Protein AF-A0A916P9R5-F1 (afdb_monomer_lite)

Structure (mmCIF, N/CA/C/O backbone):
data_AF-A0A916P9R5-F1
#
_entry.id   AF-A0A916P9R5-F1
#
loop_
_atom_site.group_PDB
_atom_site.id
_atom_site.type_symbol
_atom_site.label_atom_id
_atom_site.label_alt_id
_atom_site.label_comp_id
_atom_site.label_asym_id
_atom_site.label_entity_id
_atom_site.label_seq_id
_atom_site.pdbx_PDB_ins_code
_atom_site.Cartn_x
_atom_site.Cartn_y
_atom_site.Cartn_z
_atom_site.occupancy
_atom_site.B_iso_or_equiv
_atom_site.auth_seq_id
_atom_site.auth_comp_id
_atom_site.auth_asym_id
_atom_site.auth_atom_id
_atom_site.pdbx_PDB_model_num
ATOM 1 N N . MET A 1 1 ? 17.968 6.224 -27.841 1.00 38.75 1 MET A N 1
ATOM 2 C CA . MET A 1 1 ? 18.606 6.830 -26.654 1.00 38.75 1 MET A CA 1
ATOM 3 C C . MET A 1 1 ? 17.760 6.497 -25.437 1.00 38.75 1 MET A C 1
ATOM 5 O O . MET A 1 1 ? 16.541 6.552 -25.521 1.00 38.75 1 MET A O 1
ATOM 9 N N . ARG A 1 2 ? 18.415 5.964 -24.406 1.00 40.09 2 ARG A N 1
ATOM 10 C CA . ARG A 1 2 ? 17.884 5.085 -23.354 1.00 40.09 2 ARG A CA 1
ATOM 11 C C . ARG A 1 2 ? 17.315 5.930 -22.206 1.00 40.09 2 ARG A C 1
ATOM 13 O O . ARG A 1 2 ? 17.951 6.897 -21.808 1.00 40.09 2 ARG A O 1
ATOM 20 N N . GLN A 1 3 ? 16.134 5.572 -21.700 1.00 47.06 3 GLN A N 1
ATOM 21 C CA . GLN A 1 3 ? 15.546 6.154 -20.489 1.00 47.06 3 GLN A CA 1
ATOM 22 C C . GLN A 1 3 ? 16.435 5.815 -19.282 1.00 47.06 3 GLN A C 1
ATOM 24 O O . GLN A 1 3 ? 16.328 4.738 -18.706 1.00 47.06 3 GLN A O 1
ATOM 29 N N . LEU A 1 4 ? 17.331 6.732 -18.929 1.00 50.19 4 LEU A N 1
ATOM 30 C CA . LEU A 1 4 ? 18.171 6.715 -17.733 1.00 50.19 4 LEU A CA 1
ATOM 31 C C . LEU A 1 4 ? 17.906 8.027 -16.997 1.00 50.19 4 LEU A C 1
ATOM 33 O O . LEU A 1 4 ? 18.569 9.027 -17.214 1.00 50.19 4 LEU A O 1
ATOM 37 N N . ILE A 1 5 ? 16.828 8.034 -16.217 1.00 43.62 5 ILE A N 1
ATOM 38 C CA . ILE A 1 5 ? 16.625 9.005 -15.127 1.00 43.62 5 ILE A CA 1
ATOM 39 C C . ILE A 1 5 ? 16.140 8.261 -13.870 1.00 43.62 5 ILE A C 1
ATOM 41 O O . ILE A 1 5 ? 16.462 8.653 -12.758 1.00 43.62 5 ILE A O 1
ATOM 45 N N . LEU A 1 6 ? 15.475 7.106 -14.020 1.00 43.91 6 LEU A N 1
ATOM 46 C CA . LEU A 1 6 ? 15.156 6.208 -12.899 1.00 43.91 6 LEU A CA 1
ATOM 47 C C . LEU A 1 6 ? 16.313 5.289 -12.458 1.00 43.91 6 LEU A C 1
ATOM 49 O O . LEU A 1 6 ? 16.161 4.564 -11.482 1.00 43.91 6 LEU A O 1
ATOM 53 N N . LEU A 1 7 ? 17.457 5.318 -13.148 1.00 47.41 7 LEU A N 1
ATOM 54 C CA . LEU A 1 7 ? 18.602 4.434 -12.883 1.00 47.41 7 LEU A CA 1
ATOM 55 C C . LEU A 1 7 ? 19.833 5.149 -12.290 1.00 47.41 7 LEU A C 1
ATOM 57 O O . LEU A 1 7 ? 20.718 4.458 -11.800 1.00 47.41 7 LEU A O 1
ATOM 61 N N . ASP A 1 8 ? 19.876 6.488 -12.250 1.00 49.41 8 ASP A N 1
ATOM 62 C CA . ASP A 1 8 ? 21.076 7.240 -11.816 1.00 49.41 8 ASP A CA 1
ATOM 63 C C . ASP A 1 8 ? 21.020 7.751 -10.362 1.00 49.41 8 ASP A C 1
ATOM 65 O O . ASP A 1 8 ? 21.987 8.308 -9.845 1.00 49.41 8 ASP A O 1
ATOM 69 N N . ALA A 1 9 ? 19.923 7.497 -9.643 1.00 42.78 9 ALA A N 1
ATOM 70 C CA . ALA A 1 9 ? 19.822 7.786 -8.211 1.00 42.78 9 ALA A CA 1
ATOM 71 C C . ALA A 1 9 ? 20.630 6.871 -7.244 1.00 42.78 9 ALA A C 1
ATOM 73 O O . ALA A 1 9 ? 20.807 7.284 -6.096 1.00 42.78 9 ALA A O 1
ATOM 74 N N . PRO A 1 10 ? 21.149 5.668 -7.597 1.00 44.38 10 PRO A N 1
ATOM 75 C CA . PRO A 1 10 ? 21.782 4.803 -6.601 1.00 44.38 10 PRO A CA 1
ATOM 76 C C . PRO A 1 10 ? 23.286 5.042 -6.374 1.00 44.38 10 PRO A C 1
ATOM 78 O O . PRO A 1 10 ? 23.854 4.361 -5.522 1.00 44.38 10 PRO A O 1
ATOM 81 N N . VAL A 1 11 ? 23.953 5.971 -7.074 1.00 44.50 11 VAL A N 1
ATOM 82 C CA . VAL A 1 11 ? 25.436 6.013 -7.070 1.00 44.50 11 VAL A CA 1
ATOM 83 C C . VAL A 1 11 ? 26.060 6.977 -6.047 1.00 44.50 11 VAL A C 1
ATOM 85 O O . VAL A 1 11 ? 27.196 6.750 -5.648 1.00 44.50 11 VAL A O 1
ATOM 88 N N . VAL A 1 12 ? 25.361 8.001 -5.539 1.00 46.47 12 VAL A N 1
ATOM 89 C CA . VAL A 1 12 ? 26.045 9.078 -4.772 1.00 46.47 12 VAL A CA 1
ATOM 90 C C . VAL A 1 12 ? 25.737 9.093 -3.259 1.00 46.47 12 VAL A C 1
ATOM 92 O O . VAL A 1 12 ? 26.422 9.772 -2.505 1.00 46.47 12 VAL A O 1
ATOM 95 N N . LEU A 1 13 ? 24.785 8.282 -2.771 1.00 45.44 13 LEU A N 1
ATOM 96 C CA . LEU A 1 13 ? 24.494 8.121 -1.325 1.00 45.44 13 LEU A CA 1
ATOM 97 C C . LEU A 1 13 ? 24.370 6.653 -0.860 1.00 45.44 13 LEU A C 1
ATOM 99 O O . LEU A 1 13 ? 24.170 6.393 0.325 1.00 45.44 13 LEU A O 1
ATOM 103 N N . GLY A 1 14 ? 24.482 5.692 -1.786 1.00 47.47 14 GLY A N 1
ATOM 104 C CA . GLY A 1 14 ? 24.090 4.298 -1.577 1.00 47.47 14 GLY A CA 1
ATOM 105 C C . GLY A 1 14 ? 22.564 4.143 -1.545 1.00 47.47 14 GLY A C 1
ATOM 106 O O . GLY A 1 14 ? 21.870 4.809 -0.779 1.00 47.47 14 GLY A O 1
ATOM 107 N N . TRP A 1 15 ? 22.022 3.234 -2.362 1.00 51.41 15 TRP A N 1
ATOM 108 C CA . TRP A 1 15 ? 20.583 2.917 -2.438 1.00 51.41 15 TRP A CA 1
ATOM 109 C C . TRP A 1 15 ? 19.928 2.691 -1.058 1.00 51.41 15 TRP A C 1
ATOM 111 O O . TRP A 1 15 ? 18.764 3.025 -0.860 1.00 51.41 15 TRP A O 1
ATOM 121 N N . ALA A 1 16 ? 20.701 2.220 -0.074 1.00 51.62 16 ALA A N 1
ATOM 122 C CA . ALA A 1 16 ? 20.273 2.032 1.310 1.00 51.62 16 ALA A CA 1
ATOM 123 C C . ALA A 1 16 ? 19.918 3.337 2.054 1.00 51.62 16 ALA A C 1
ATOM 125 O O . ALA A 1 16 ? 18.923 3.357 2.773 1.00 51.62 16 ALA A O 1
ATOM 126 N N . GLY A 1 17 ? 20.674 4.429 1.876 1.00 51.97 17 GLY A N 1
ATOM 127 C CA . GLY A 1 17 ? 20.416 5.702 2.569 1.00 51.97 17 GLY A CA 1
ATOM 128 C C . GLY A 1 17 ? 19.187 6.432 2.023 1.00 51.97 17 GLY A C 1
ATOM 129 O O . GLY A 1 17 ? 18.365 6.942 2.783 1.00 51.97 17 GLY A O 1
ATOM 130 N N . PHE A 1 18 ? 19.011 6.407 0.698 1.00 54.34 18 PHE A N 1
ATOM 131 C CA . PHE A 1 18 ? 17.792 6.898 0.049 1.00 54.34 18 PHE A CA 1
ATOM 132 C C . PHE A 1 18 ? 16.571 6.060 0.447 1.00 54.34 18 PHE A C 1
ATOM 134 O O . PHE A 1 18 ? 15.525 6.619 0.778 1.00 54.34 18 PHE A O 1
ATOM 141 N N . ARG A 1 19 ? 16.718 4.728 0.485 1.00 60.16 19 ARG A N 1
ATOM 142 C CA . ARG A 1 19 ? 15.663 3.811 0.923 1.00 60.16 19 ARG A CA 1
ATOM 143 C C . ARG A 1 19 ? 15.272 4.036 2.381 1.00 60.16 19 ARG A C 1
ATOM 145 O O . ARG A 1 19 ? 14.084 4.048 2.653 1.00 60.16 19 ARG A O 1
ATOM 152 N N . ASP A 1 20 ? 16.213 4.267 3.294 1.00 63.06 20 ASP A N 1
ATOM 153 C CA . ASP A 1 20 ? 15.909 4.494 4.716 1.00 63.06 20 ASP A CA 1
ATOM 154 C C . ASP A 1 20 ? 15.124 5.801 4.934 1.00 63.06 20 ASP A C 1
ATOM 156 O O . ASP A 1 20 ? 14.093 5.814 5.606 1.00 63.06 20 ASP A O 1
ATOM 160 N N . VAL A 1 21 ? 15.530 6.902 4.290 1.00 59.44 21 VAL A N 1
ATOM 161 C CA . VAL A 1 21 ? 14.787 8.173 4.375 1.00 59.44 21 VAL A CA 1
ATOM 162 C C . VAL A 1 21 ? 13.409 8.049 3.716 1.00 59.44 21 VAL A C 1
ATOM 164 O O . VAL A 1 21 ? 12.405 8.433 4.319 1.00 59.44 21 VAL A O 1
ATOM 167 N N . ALA A 1 22 ? 13.330 7.465 2.518 1.00 61.78 22 ALA A N 1
ATOM 168 C CA . ALA A 1 22 ? 12.062 7.239 1.828 1.00 61.78 22 ALA A CA 1
ATOM 169 C C . ALA A 1 22 ? 11.137 6.290 2.611 1.00 61.78 22 ALA A C 1
ATOM 171 O O . ALA A 1 22 ? 9.930 6.529 2.675 1.00 61.78 22 ALA A O 1
ATOM 172 N N . GLN A 1 23 ? 11.681 5.262 3.268 1.00 71.06 23 GLN A N 1
ATOM 173 C CA . GLN A 1 23 ? 10.924 4.351 4.128 1.00 71.06 23 GLN A CA 1
ATOM 174 C C . GLN A 1 23 ? 10.397 5.050 5.377 1.00 71.06 23 GLN A C 1
ATOM 176 O O . GLN A 1 23 ? 9.233 4.876 5.711 1.00 71.06 23 GLN A O 1
ATOM 181 N N . ARG A 1 24 ? 11.189 5.894 6.046 1.00 70.06 24 ARG A N 1
ATOM 182 C CA . ARG A 1 24 ? 10.714 6.635 7.228 1.00 70.06 24 ARG A CA 1
ATOM 183 C C . ARG A 1 24 ? 9.585 7.609 6.882 1.00 70.06 24 ARG A C 1
ATOM 185 O O . ARG A 1 24 ? 8.587 7.656 7.601 1.00 70.06 24 ARG A O 1
ATOM 192 N N . TYR A 1 25 ? 9.707 8.348 5.777 1.00 71.19 25 TYR A N 1
ATOM 193 C CA . TYR A 1 25 ? 8.651 9.263 5.327 1.00 71.19 25 TYR A CA 1
ATOM 194 C C . TYR A 1 25 ? 7.397 8.523 4.849 1.00 71.19 25 TYR A C 1
ATOM 196 O O . TYR A 1 25 ? 6.282 8.912 5.203 1.00 71.19 25 TYR A O 1
ATOM 204 N N . SER A 1 26 ? 7.561 7.447 4.075 1.00 78.88 26 SER A N 1
ATOM 205 C CA . SER A 1 26 ? 6.429 6.629 3.623 1.00 78.88 26 SER A CA 1
ATOM 206 C C . SER A 1 26 ? 5.742 5.912 4.784 1.00 78.88 26 SER A C 1
ATOM 208 O O . SER A 1 26 ? 4.515 5.836 4.786 1.00 78.88 26 SER A O 1
ATOM 210 N N . LEU A 1 27 ? 6.484 5.478 5.807 1.00 86.88 27 LEU A N 1
ATOM 211 C CA . LEU A 1 27 ? 5.927 4.870 7.015 1.00 86.88 27 LEU A CA 1
ATOM 212 C C . LEU A 1 27 ? 5.030 5.844 7.770 1.00 86.88 27 LEU A C 1
ATOM 214 O O . LEU A 1 27 ? 3.867 5.522 7.993 1.00 86.88 27 LEU A O 1
ATOM 218 N N . GLY A 1 28 ? 5.515 7.050 8.079 1.00 89.00 28 GLY A N 1
ATOM 219 C CA . GLY A 1 28 ? 4.712 8.048 8.791 1.00 89.00 28 GLY A CA 1
ATOM 220 C C . GLY A 1 28 ? 3.416 8.405 8.055 1.00 89.00 28 GLY A C 1
ATOM 221 O O . GLY A 1 28 ? 2.345 8.419 8.661 1.00 89.00 28 GLY A O 1
ATOM 222 N N . MET A 1 29 ? 3.483 8.623 6.736 1.00 92.94 29 MET A N 1
ATOM 223 C CA . MET A 1 29 ? 2.283 8.901 5.933 1.00 92.94 29 MET A CA 1
ATOM 224 C C . MET A 1 29 ? 1.323 7.706 5.871 1.00 92.94 29 MET A C 1
ATOM 226 O O . MET A 1 29 ? 0.109 7.880 5.966 1.00 92.94 29 MET A O 1
ATOM 230 N N . THR A 1 30 ? 1.847 6.486 5.744 1.00 94.75 30 THR A N 1
ATOM 231 C CA . THR A 1 30 ? 1.021 5.272 5.673 1.00 94.75 30 THR A CA 1
ATOM 232 C C . THR A 1 30 ? 0.317 5.005 7.005 1.00 94.75 30 THR A C 1
ATOM 234 O O . THR A 1 30 ? -0.880 4.719 7.018 1.00 94.75 30 THR A O 1
ATOM 237 N N . GLU A 1 31 ? 1.012 5.165 8.135 1.00 97.06 31 GLU A N 1
ATOM 238 C CA . GLU A 1 31 ? 0.416 5.045 9.472 1.00 97.06 31 GLU A CA 1
ATOM 239 C C . GLU A 1 31 ? -0.703 6.075 9.697 1.00 97.06 31 GLU A C 1
ATOM 241 O O . GLU A 1 31 ? -1.744 5.736 10.268 1.00 97.06 31 GLU A O 1
ATOM 246 N N . GLN A 1 32 ? -0.531 7.310 9.212 1.00 97.19 32 GLN A N 1
ATOM 247 C CA . GLN A 1 32 ? -1.569 8.344 9.278 1.00 97.19 32 GLN A CA 1
ATOM 248 C C . GLN A 1 32 ? -2.809 7.963 8.463 1.00 97.19 32 GLN A C 1
ATOM 250 O O . GLN A 1 32 ? -3.914 7.994 9.001 1.00 97.19 32 GLN A O 1
ATOM 255 N N . LEU A 1 33 ? -2.645 7.539 7.207 1.00 96.44 33 LEU A N 1
ATOM 256 C CA . LEU A 1 33 ? -3.770 7.128 6.357 1.00 96.44 33 LEU A CA 1
ATOM 257 C C . LEU A 1 33 ? -4.548 5.951 6.957 1.00 96.44 33 LEU A C 1
ATOM 259 O O . LEU A 1 33 ? -5.776 5.973 6.985 1.00 96.44 33 LEU A O 1
ATOM 263 N N . ILE A 1 34 ? -3.842 4.948 7.487 1.00 97.69 34 ILE A N 1
ATOM 264 C CA . ILE A 1 34 ? -4.460 3.809 8.180 1.00 97.69 34 ILE A CA 1
ATOM 265 C C . ILE A 1 34 ? -5.227 4.281 9.419 1.00 97.69 34 ILE A C 1
ATOM 267 O O . ILE A 1 34 ? -6.354 3.848 9.651 1.00 97.69 34 ILE A O 1
ATOM 271 N N . THR A 1 35 ? -4.630 5.167 10.220 1.00 98.31 35 THR A N 1
ATOM 272 C CA . THR A 1 35 ? -5.260 5.699 11.436 1.00 98.31 35 THR A CA 1
ATOM 273 C C . THR A 1 35 ? -6.556 6.434 11.106 1.00 98.31 35 THR A C 1
ATOM 275 O O . THR A 1 35 ? -7.570 6.208 11.768 1.00 98.31 35 THR A O 1
ATOM 278 N N . GLU A 1 36 ? -6.551 7.266 10.066 1.00 98.00 36 GLU A N 1
ATOM 279 C CA . GLU A 1 36 ? -7.740 8.004 9.638 1.00 98.00 36 GLU A CA 1
ATOM 280 C C . GLU A 1 36 ? -8.803 7.083 9.024 1.00 98.00 36 GLU A C 1
ATOM 282 O O . GLU A 1 36 ? -9.978 7.216 9.358 1.00 98.00 36 GLU A O 1
ATOM 287 N N . ALA A 1 37 ? -8.417 6.071 8.241 1.00 97.25 37 ALA A N 1
ATOM 288 C CA . ALA A 1 37 ? -9.358 5.066 7.737 1.00 97.25 37 ALA A CA 1
ATOM 289 C C . ALA A 1 37 ? -10.033 4.278 8.877 1.00 97.25 37 ALA A C 1
ATOM 291 O O . ALA A 1 37 ? -11.239 4.023 8.832 1.00 97.25 37 ALA A O 1
ATOM 292 N N . ILE A 1 38 ? -9.288 3.939 9.939 1.00 98.12 38 ILE A N 1
ATOM 293 C CA . ILE A 1 38 ? -9.846 3.307 11.146 1.00 98.12 38 ILE A CA 1
ATOM 294 C C . ILE A 1 38 ? -10.806 4.263 11.865 1.00 98.12 38 ILE A C 1
ATOM 296 O O . ILE A 1 38 ? -11.890 3.848 12.276 1.00 98.12 38 ILE A O 1
ATOM 300 N N . ARG A 1 39 ? -10.438 5.542 12.015 1.00 97.88 39 ARG A N 1
ATOM 301 C CA . ARG A 1 39 ? -11.295 6.566 12.644 1.00 97.88 39 ARG A CA 1
ATOM 302 C C . ARG A 1 39 ? -12.592 6.791 11.872 1.00 97.88 39 ARG A C 1
ATOM 304 O O . ARG A 1 39 ? -13.635 6.957 12.495 1.00 97.88 39 ARG A O 1
ATOM 311 N N . ALA A 1 40 ? -12.533 6.745 10.545 1.00 97.25 40 ALA A N 1
ATOM 312 C CA . ALA A 1 40 ? -13.685 6.876 9.660 1.00 97.25 40 ALA A CA 1
ATOM 313 C C . ALA A 1 40 ? -14.555 5.604 9.577 1.00 97.25 40 ALA A C 1
ATOM 315 O O . ALA A 1 40 ? -15.573 5.610 8.891 1.00 97.25 40 ALA A O 1
ATOM 316 N N . GLY A 1 41 ? -14.163 4.501 10.230 1.00 97.06 41 GLY A N 1
ATOM 317 C CA . GLY A 1 41 ? -14.859 3.209 10.145 1.00 97.06 41 GLY A CA 1
ATOM 318 C C . GLY A 1 41 ? -14.674 2.469 8.812 1.00 97.06 41 GLY A C 1
ATOM 319 O O . GLY A 1 41 ? -15.253 1.402 8.615 1.00 97.06 41 GLY A O 1
ATOM 320 N N . GLN A 1 42 ? -13.833 3.001 7.923 1.00 97.38 42 GLN A N 1
ATOM 321 C CA . GLN A 1 42 ? -13.512 2.443 6.606 1.00 97.38 42 GLN A CA 1
ATOM 322 C C . GLN A 1 42 ? -12.472 1.325 6.678 1.00 97.38 42 GLN A C 1
ATOM 324 O O . GLN A 1 42 ? -12.207 0.666 5.684 1.00 97.38 42 GLN A O 1
ATOM 329 N N . LEU A 1 43 ? -11.849 1.109 7.834 1.00 97.38 43 LEU A N 1
ATOM 330 C CA . LEU A 1 43 ? -10.896 0.032 8.055 1.00 97.38 43 LEU A CA 1
ATOM 331 C C . LEU A 1 43 ? -11.113 -0.563 9.446 1.00 97.38 43 LEU A C 1
ATOM 333 O O . LEU A 1 43 ? -11.283 0.164 10.427 1.00 97.38 43 LEU A O 1
ATOM 337 N N . ALA A 1 44 ? -11.098 -1.893 9.546 1.00 97.25 44 ALA A N 1
ATOM 338 C CA . ALA A 1 44 ? -11.221 -2.574 10.830 1.00 97.25 44 ALA A CA 1
ATOM 339 C C . ALA A 1 44 ? -10.098 -2.152 11.796 1.00 97.25 44 ALA A C 1
ATOM 341 O O . ALA A 1 44 ? -8.940 -1.994 11.394 1.00 97.25 44 ALA A O 1
ATOM 342 N N . ARG A 1 45 ? -10.430 -2.002 13.087 1.00 97.62 45 ARG A N 1
ATOM 343 C CA . ARG A 1 45 ? -9.448 -1.690 14.138 1.00 97.62 45 ARG A CA 1
ATOM 344 C C . ARG A 1 45 ? -8.398 -2.798 14.213 1.00 97.62 45 ARG A C 1
ATOM 346 O O . ARG A 1 45 ? -8.727 -3.937 14.530 1.00 97.62 45 ARG A O 1
ATOM 353 N N . GLN A 1 46 ? -7.139 -2.445 13.973 1.00 97.94 46 GLN A N 1
ATOM 354 C CA . GLN A 1 46 ? -6.009 -3.375 13.956 1.00 97.94 46 GLN A CA 1
ATOM 355 C C . GLN A 1 46 ? -4.682 -2.637 14.219 1.00 97.94 46 GLN A C 1
ATOM 357 O O . GLN A 1 46 ? -4.660 -1.402 14.195 1.00 97.94 46 GLN A O 1
ATOM 362 N N . PRO A 1 47 ? -3.571 -3.349 14.491 1.00 98.31 47 PRO A N 1
ATOM 363 C CA . PRO A 1 47 ? -2.268 -2.722 14.707 1.00 98.31 47 PRO A CA 1
ATOM 364 C C . PRO A 1 47 ? -1.788 -1.910 13.488 1.00 98.31 47 PRO A C 1
ATOM 366 O O . PRO A 1 47 ? -1.450 -2.473 12.449 1.00 98.31 47 PRO A O 1
ATOM 369 N N . VAL A 1 48 ? -1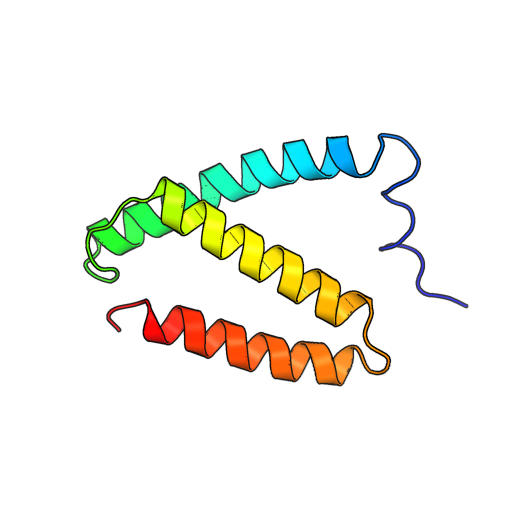.713 -0.583 13.641 1.00 97.88 48 VAL A N 1
ATOM 370 C CA . VAL A 1 48 ? -1.398 0.368 12.555 1.00 97.88 48 VAL A CA 1
ATOM 371 C C . VAL A 1 48 ? -0.004 0.142 11.969 1.00 97.88 48 VAL A C 1
ATOM 373 O O . VAL A 1 48 ? 0.140 -0.025 10.762 1.00 97.88 48 VAL A O 1
ATOM 376 N N . ARG A 1 49 ? 1.026 0.099 12.821 1.00 95.50 49 ARG A N 1
ATOM 377 C CA . ARG A 1 49 ? 2.425 -0.010 12.385 1.00 95.50 49 ARG A CA 1
ATOM 378 C C . ARG A 1 49 ? 2.739 -1.326 11.653 1.00 95.50 49 ARG A C 1
ATOM 380 O O . ARG A 1 49 ? 3.346 -1.263 10.586 1.00 95.50 49 ARG A O 1
ATOM 387 N N . PRO A 1 50 ? 2.308 -2.510 12.141 1.00 97.19 50 PRO A N 1
ATOM 388 C CA . PRO A 1 50 ? 2.439 -3.751 11.377 1.00 97.19 50 PRO A CA 1
ATOM 389 C C . PRO A 1 50 ? 1.749 -3.701 10.011 1.00 97.19 50 PRO A C 1
ATOM 391 O O . PRO A 1 50 ? 2.345 -4.122 9.022 1.00 97.19 50 PRO A O 1
ATOM 394 N N . LEU A 1 51 ? 0.535 -3.142 9.932 1.00 96.88 51 LEU A N 1
ATOM 395 C CA . LEU A 1 51 ? -0.169 -3.009 8.658 1.00 96.88 51 LEU A CA 1
ATOM 396 C C . LEU A 1 51 ? 0.576 -2.076 7.693 1.00 96.88 51 LEU A C 1
ATOM 398 O O . LEU A 1 51 ? 0.768 -2.424 6.529 1.00 96.88 51 LEU A O 1
ATOM 402 N N . ALA A 1 52 ? 1.051 -0.928 8.180 1.00 95.81 52 ALA A N 1
ATOM 403 C CA . ALA A 1 52 ? 1.821 0.020 7.381 1.00 95.81 52 ALA A CA 1
ATOM 404 C C . ALA A 1 52 ? 3.084 -0.625 6.792 1.00 95.81 52 ALA A C 1
ATOM 406 O O . ALA A 1 52 ? 3.350 -0.481 5.599 1.00 95.81 52 ALA A O 1
ATOM 407 N N . GLN A 1 53 ? 3.820 -1.396 7.599 1.00 93.06 53 GLN A N 1
ATOM 408 C CA . GLN A 1 53 ? 5.026 -2.095 7.155 1.00 93.06 53 GLN A CA 1
ATOM 409 C C . GLN A 1 53 ? 4.734 -3.102 6.032 1.00 93.06 53 GLN A C 1
ATOM 411 O O . GLN A 1 53 ? 5.481 -3.173 5.056 1.00 93.06 53 GLN A O 1
ATOM 416 N N . VAL A 1 54 ? 3.643 -3.866 6.155 1.00 95.69 54 VAL A N 1
ATOM 417 C CA . VAL A 1 54 ? 3.229 -4.844 5.137 1.00 95.69 54 VAL A CA 1
ATOM 418 C C . VAL A 1 54 ? 2.829 -4.147 3.837 1.00 95.69 54 VAL A C 1
ATOM 420 O O . VAL A 1 54 ? 3.261 -4.570 2.766 1.00 95.69 54 VAL A O 1
ATOM 423 N N . LEU A 1 55 ? 2.054 -3.060 3.912 1.00 94.25 55 LEU A N 1
ATOM 424 C CA . LEU A 1 55 ? 1.634 -2.306 2.727 1.00 94.25 55 LEU A CA 1
ATOM 425 C C . LEU A 1 55 ? 2.820 -1.672 1.997 1.00 94.25 55 LEU A C 1
ATOM 427 O O . LEU A 1 55 ? 2.885 -1.744 0.772 1.00 94.25 55 LEU A O 1
ATOM 431 N N . ILE A 1 56 ? 3.776 -1.102 2.732 1.00 89.31 56 ILE A N 1
ATOM 432 C CA . ILE A 1 56 ? 5.000 -0.543 2.143 1.00 89.31 56 ILE A CA 1
ATOM 433 C C . ILE A 1 56 ? 5.805 -1.641 1.451 1.00 89.31 56 ILE A C 1
ATOM 435 O O . ILE A 1 56 ? 6.196 -1.461 0.303 1.00 89.31 56 ILE A O 1
ATOM 439 N N . GLY A 1 57 ? 5.980 -2.803 2.090 1.00 88.44 57 GLY A N 1
ATOM 440 C CA . GLY A 1 57 ? 6.653 -3.943 1.463 1.00 88.44 57 GLY A CA 1
ATOM 441 C C . GLY A 1 57 ? 5.964 -4.404 0.175 1.00 88.44 57 GLY A C 1
ATOM 442 O O . GLY A 1 57 ? 6.625 -4.609 -0.840 1.00 88.44 57 GLY A O 1
ATOM 443 N N . ALA A 1 58 ? 4.633 -4.502 0.177 1.00 92.56 58 ALA A N 1
ATOM 444 C CA . ALA A 1 58 ? 3.869 -4.876 -1.012 1.00 92.56 58 ALA A CA 1
ATOM 445 C C . ALA A 1 58 ? 4.022 -3.859 -2.159 1.00 92.56 58 ALA A C 1
ATOM 447 O O . ALA A 1 58 ? 4.099 -4.251 -3.323 1.00 92.56 58 ALA A O 1
ATOM 448 N N . LEU A 1 59 ? 4.071 -2.561 -1.845 1.00 90.44 59 LEU A N 1
ATOM 449 C CA . LEU A 1 59 ? 4.256 -1.489 -2.825 1.00 90.44 59 LEU A CA 1
ATOM 450 C C . LEU A 1 59 ? 5.693 -1.428 -3.366 1.00 90.44 59 LEU A C 1
ATOM 452 O O . LEU A 1 59 ? 5.866 -1.251 -4.573 1.00 90.44 59 LEU A O 1
ATOM 456 N N . ASP A 1 60 ? 6.696 -1.615 -2.504 1.00 86.38 60 ASP A N 1
ATOM 457 C CA . ASP A 1 60 ? 8.110 -1.715 -2.888 1.00 86.38 60 ASP A CA 1
ATOM 458 C C . ASP A 1 60 ? 8.307 -2.878 -3.877 1.00 86.38 60 ASP A C 1
ATOM 460 O O . ASP A 1 60 ? 8.859 -2.690 -4.963 1.00 86.38 60 ASP A O 1
ATOM 464 N N . GLU A 1 61 ? 7.787 -4.067 -3.554 1.00 90.31 61 GLU A N 1
ATOM 465 C CA . GLU A 1 61 ? 7.893 -5.243 -4.427 1.00 90.31 61 GLU A CA 1
ATOM 466 C C . GLU A 1 61 ? 7.095 -5.083 -5.725 1.00 90.31 61 GLU A C 1
ATOM 468 O O . GLU A 1 61 ? 7.567 -5.449 -6.801 1.00 90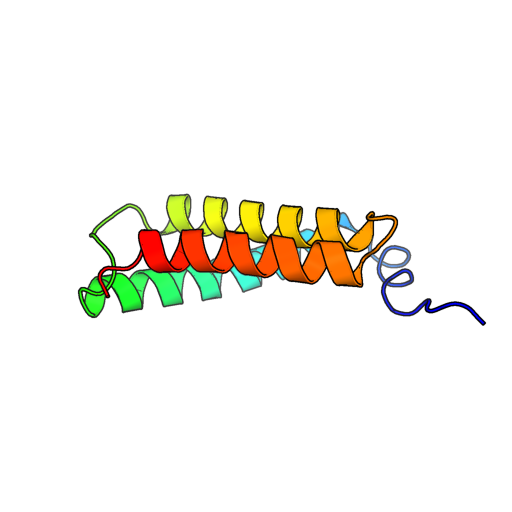.31 61 GLU A O 1
ATOM 473 N N . ALA A 1 62 ? 5.912 -4.466 -5.670 1.00 91.69 62 ALA A N 1
ATOM 474 C CA . ALA A 1 62 ? 5.145 -4.127 -6.864 1.00 91.69 62 ALA A CA 1
ATOM 475 C C . ALA A 1 62 ? 5.928 -3.196 -7.806 1.00 91.69 62 ALA A C 1
ATOM 477 O O . ALA A 1 62 ? 5.915 -3.388 -9.024 1.00 91.69 62 ALA A O 1
ATOM 478 N N . ALA A 1 63 ? 6.623 -2.195 -7.260 1.00 87.25 63 ALA A N 1
ATOM 479 C CA . ALA A 1 63 ? 7.467 -1.303 -8.043 1.00 87.25 63 ALA A CA 1
ATOM 480 C C . ALA A 1 63 ? 8.660 -2.050 -8.655 1.00 87.25 63 ALA A C 1
ATOM 482 O O . ALA A 1 63 ? 8.933 -1.881 -9.847 1.00 87.25 63 ALA A O 1
ATOM 483 N N . MET A 1 64 ? 9.322 -2.914 -7.878 1.00 87.44 64 MET A N 1
ATOM 484 C CA . MET A 1 64 ? 10.435 -3.734 -8.360 1.00 87.44 64 MET A CA 1
ATOM 485 C C . MET A 1 64 ? 10.004 -4.686 -9.475 1.00 87.44 64 MET A C 1
ATOM 487 O O . MET A 1 64 ? 10.665 -4.732 -10.510 1.00 87.44 64 MET A O 1
ATOM 491 N N . PHE A 1 65 ? 8.868 -5.369 -9.317 1.00 90.38 65 PHE A N 1
ATOM 492 C CA . PHE A 1 65 ? 8.306 -6.256 -10.336 1.00 90.38 65 PHE A CA 1
ATOM 493 C C . PHE A 1 65 ? 8.049 -5.528 -11.662 1.00 90.38 65 PHE A C 1
ATOM 495 O O . PHE A 1 65 ? 8.348 -6.048 -12.733 1.00 90.38 65 PHE A O 1
ATOM 502 N N . ILE A 1 66 ? 7.526 -4.299 -11.612 1.00 91.50 66 ILE A N 1
ATOM 503 C CA . ILE A 1 66 ? 7.305 -3.488 -12.819 1.00 91.50 66 ILE A CA 1
ATOM 504 C C . ILE A 1 66 ? 8.636 -3.054 -13.444 1.00 91.50 66 ILE A C 1
ATOM 506 O O . ILE A 1 66 ? 8.757 -3.041 -14.669 1.00 91.50 66 ILE A O 1
ATOM 510 N N . ALA A 1 67 ? 9.613 -2.668 -12.621 1.00 90.00 67 ALA A N 1
ATOM 511 C CA . ALA A 1 67 ? 10.894 -2.138 -13.076 1.00 90.00 67 ALA A CA 1
ATOM 512 C C . ALA A 1 67 ? 11.774 -3.189 -13.772 1.00 90.00 67 ALA A C 1
ATOM 514 O O . ALA A 1 67 ? 12.580 -2.827 -14.628 1.00 90.00 67 ALA A O 1
ATOM 515 N N . THR A 1 68 ? 11.624 -4.467 -13.418 1.00 88.94 68 THR A N 1
ATOM 516 C CA . THR A 1 68 ? 12.432 -5.576 -13.952 1.00 88.94 68 THR A CA 1
ATOM 517 C C . THR A 1 68 ? 11.721 -6.405 -15.025 1.00 88.94 68 THR A C 1
ATOM 519 O O . THR A 1 68 ? 12.308 -7.353 -15.538 1.00 88.94 68 THR A O 1
ATOM 522 N N . ALA A 1 69 ? 10.480 -6.064 -15.388 1.00 94.69 69 ALA A N 1
ATOM 523 C CA . ALA A 1 69 ? 9.694 -6.811 -16.368 1.00 94.69 69 ALA A CA 1
ATOM 524 C C . ALA A 1 69 ? 10.126 -6.558 -17.823 1.00 94.69 69 ALA A C 1
ATOM 526 O O . ALA A 1 69 ? 10.387 -5.420 -18.215 1.00 94.69 69 ALA A O 1
ATOM 527 N N . ASP A 1 70 ? 10.059 -7.603 -18.657 1.00 97.00 70 ASP A N 1
ATOM 528 C CA . ASP A 1 70 ? 10.289 -7.507 -20.109 1.00 97.00 70 ASP A CA 1
ATOM 529 C C . ASP A 1 70 ? 9.258 -6.599 -20.811 1.00 97.00 70 ASP A C 1
ATOM 531 O O . ASP A 1 70 ? 9.585 -5.880 -21.756 1.00 97.00 70 ASP A O 1
ATOM 535 N N . ASP A 1 71 ? 8.010 -6.589 -20.319 1.00 97.75 71 ASP A N 1
ATOM 536 C CA . ASP A 1 71 ? 6.954 -5.648 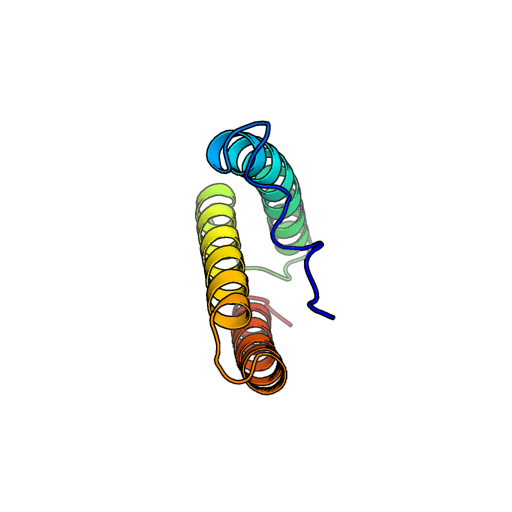-20.721 1.00 97.75 71 ASP A CA 1
ATOM 537 C C . ASP A 1 71 ? 6.452 -4.837 -19.507 1.00 97.75 71 ASP A C 1
ATOM 539 O O . ASP A 1 71 ? 5.459 -5.206 -18.860 1.00 97.75 71 ASP A O 1
ATOM 543 N N . PRO A 1 72 ? 7.083 -3.682 -19.207 1.00 92.38 72 PRO A N 1
ATOM 544 C CA . PRO A 1 72 ? 6.703 -2.840 -18.073 1.00 92.38 72 PRO A CA 1
ATOM 545 C C . PRO A 1 72 ? 5.275 -2.286 -18.164 1.00 92.38 72 PRO A C 1
ATOM 547 O O . PRO A 1 72 ? 4.638 -2.019 -17.142 1.00 92.38 72 PRO A O 1
ATOM 550 N N . LYS A 1 73 ? 4.728 -2.100 -19.377 1.00 96.62 73 LYS A N 1
ATOM 551 C CA . LYS A 1 73 ? 3.367 -1.564 -19.558 1.00 96.62 73 LYS A CA 1
ATOM 552 C C . LYS A 1 73 ? 2.330 -2.601 -19.155 1.00 96.62 73 LYS A C 1
ATOM 554 O O . LYS A 1 73 ? 1.351 -2.265 -18.477 1.00 96.62 73 LYS A O 1
ATOM 559 N N . ARG A 1 74 ? 2.536 -3.855 -19.560 1.00 98.00 74 ARG A N 1
ATOM 560 C CA . ARG A 1 74 ? 1.697 -4.975 -19.137 1.00 98.00 74 ARG A CA 1
ATOM 561 C C . ARG A 1 74 ? 1.843 -5.243 -17.643 1.00 98.00 74 ARG A C 1
ATOM 563 O O . ARG A 1 74 ? 0.819 -5.248 -16.959 1.00 98.00 74 ARG A O 1
ATOM 570 N N . ALA A 1 75 ? 3.073 -5.350 -17.140 1.00 97.25 75 ALA A N 1
ATOM 571 C CA . ALA A 1 75 ? 3.344 -5.587 -15.723 1.00 97.25 75 ALA A CA 1
ATOM 572 C C . ALA A 1 75 ? 2.678 -4.529 -14.834 1.00 97.25 75 ALA A C 1
ATOM 574 O O . ALA A 1 75 ? 1.990 -4.864 -13.870 1.00 97.25 75 ALA A O 1
ATOM 575 N N . ARG A 1 76 ? 2.770 -3.243 -15.202 1.00 96.12 76 ARG A N 1
ATOM 576 C CA . ARG A 1 76 ? 2.099 -2.155 -14.475 1.00 96.12 76 ARG A CA 1
ATOM 577 C C . ARG A 1 76 ? 0.581 -2.305 -14.454 1.00 96.12 76 ARG A C 1
ATOM 579 O O . 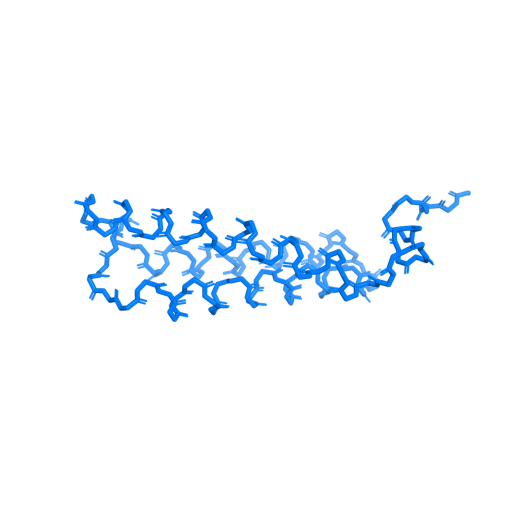ARG A 1 76 ? -0.042 -2.054 -13.424 1.00 96.12 76 ARG A O 1
ATOM 586 N N . ARG A 1 77 ? -0.034 -2.677 -15.580 1.00 98.50 77 ARG A N 1
ATOM 587 C CA . ARG A 1 77 ? -1.491 -2.866 -15.670 1.00 98.50 77 ARG A CA 1
ATOM 588 C C . ARG A 1 77 ? -1.975 -3.977 -14.743 1.00 98.50 77 ARG A C 1
ATOM 590 O O . ARG A 1 77 ? -2.949 -3.766 -14.023 1.00 98.50 77 ARG A O 1
ATOM 597 N N . GLU A 1 78 ? -1.303 -5.122 -14.776 1.00 98.50 78 GLU A 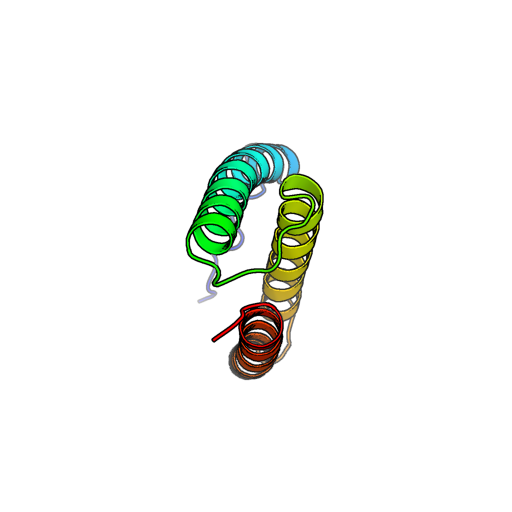N 1
ATOM 598 C CA . GLU A 1 78 ? -1.640 -6.300 -13.971 1.00 98.50 78 GLU A CA 1
ATOM 599 C C . GLU A 1 78 ? -1.390 -6.030 -12.481 1.00 98.50 78 GLU A C 1
ATOM 601 O O . GLU A 1 78 ? -2.293 -6.194 -11.662 1.00 98.50 78 GLU A O 1
ATOM 606 N N . THR A 1 79 ? -0.226 -5.473 -12.141 1.00 97.94 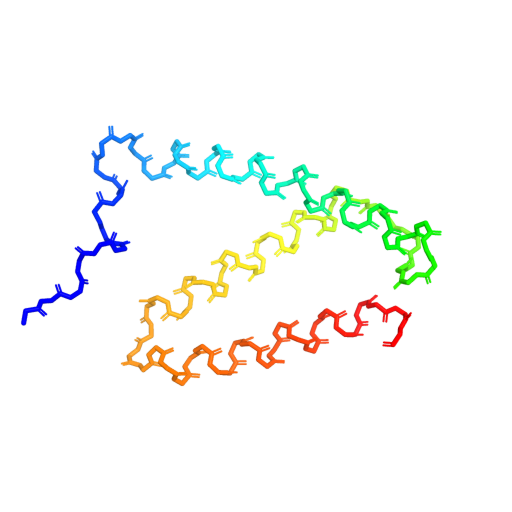79 THR A N 1
ATOM 607 C CA . THR A 1 79 ? 0.138 -5.107 -10.762 1.00 97.94 79 THR A CA 1
ATOM 608 C C . THR A 1 79 ? -0.845 -4.102 -10.165 1.00 97.94 79 THR A C 1
ATOM 610 O O . THR A 1 79 ? -1.326 -4.287 -9.049 1.00 97.94 79 THR A O 1
ATOM 613 N N . ARG A 1 80 ? -1.242 -3.069 -10.924 1.00 97.44 80 ARG A N 1
ATOM 614 C CA . ARG A 1 80 ? -2.263 -2.104 -10.482 1.00 97.44 80 ARG A CA 1
ATOM 615 C C . ARG A 1 80 ? -3.603 -2.782 -10.199 1.00 97.44 80 ARG A C 1
ATOM 617 O O . ARG A 1 80 ? -4.305 -2.379 -9.276 1.00 97.44 80 ARG A O 1
ATOM 624 N N . GLN A 1 81 ? -3.979 -3.778 -10.999 1.00 98.38 81 GLN A N 1
ATOM 625 C CA . GLN A 1 81 ? -5.221 -4.520 -10.799 1.00 98.38 81 GLN A CA 1
ATOM 626 C C . GLN A 1 81 ? -5.185 -5.323 -9.492 1.00 98.38 81 GLN A C 1
ATOM 628 O O . GLN A 1 81 ? -6.181 -5.358 -8.775 1.00 98.38 81 GLN A O 1
ATOM 633 N N . VAL A 1 82 ? -4.045 -5.940 -9.171 1.00 98.25 82 VAL A N 1
ATOM 634 C CA . VAL A 1 82 ? -3.840 -6.680 -7.917 1.00 98.25 82 VAL A CA 1
ATOM 635 C C . VAL A 1 82 ? -3.840 -5.740 -6.716 1.00 98.25 82 VAL A C 1
ATOM 637 O O . VAL A 1 82 ? -4.611 -5.962 -5.788 1.00 98.25 82 VAL A O 1
ATOM 640 N N . LEU A 1 83 ? -3.056 -4.658 -6.757 1.00 96.38 83 LEU A N 1
ATOM 641 C CA . LEU A 1 83 ? -3.007 -3.674 -5.671 1.00 96.38 83 LEU A CA 1
ATOM 642 C C . LEU A 1 83 ? -4.383 -3.071 -5.391 1.00 96.38 83 LEU A C 1
ATOM 644 O O . LEU A 1 83 ? -4.759 -2.919 -4.236 1.00 96.38 83 LEU A O 1
ATOM 648 N N . ARG A 1 84 ? -5.166 -2.784 -6.436 1.00 96.44 84 ARG A N 1
ATOM 649 C CA . ARG A 1 84 ? -6.530 -2.291 -6.256 1.00 96.44 84 ARG A CA 1
ATOM 650 C C . ARG A 1 84 ? -7.411 -3.301 -5.524 1.00 96.44 84 ARG A C 1
ATOM 652 O O . ARG A 1 84 ? -8.033 -2.930 -4.546 1.00 96.44 84 ARG A O 1
ATOM 659 N N . ARG A 1 85 ? -7.399 -4.576 -5.926 1.00 97.38 85 ARG A N 1
ATOM 660 C CA . ARG A 1 85 ? -8.151 -5.630 -5.218 1.00 97.38 85 ARG A CA 1
ATOM 661 C C . ARG A 1 85 ? -7.711 -5.798 -3.766 1.00 97.38 85 ARG A C 1
ATOM 663 O O . ARG A 1 85 ? -8.554 -6.050 -2.918 1.00 97.38 85 ARG A O 1
ATOM 670 N N . LEU A 1 86 ? -6.411 -5.683 -3.491 1.00 95.75 86 LEU A N 1
ATOM 671 C CA . LEU A 1 86 ? -5.874 -5.775 -2.135 1.00 95.75 86 LEU A CA 1
ATOM 672 C C . LEU A 1 86 ? -6.400 -4.639 -1.248 1.00 95.75 86 LEU A C 1
ATOM 674 O O . LEU A 1 86 ? -6.855 -4.898 -0.141 1.00 95.75 86 LEU A O 1
ATOM 678 N N . ILE A 1 87 ? -6.351 -3.399 -1.741 1.00 94.44 87 ILE A N 1
ATOM 679 C CA . ILE A 1 87 ? -6.837 -2.229 -1.001 1.00 94.44 87 ILE A CA 1
ATOM 680 C C . ILE A 1 87 ? -8.360 -2.269 -0.857 1.00 94.44 87 ILE A C 1
ATOM 682 O O . ILE A 1 87 ? -8.856 -2.123 0.256 1.00 94.44 87 ILE A O 1
ATOM 686 N N . ASP A 1 88 ? -9.084 -2.534 -1.946 1.00 95.69 88 ASP A N 1
ATOM 687 C CA . ASP A 1 88 ? -10.548 -2.621 -1.946 1.00 95.69 88 ASP A CA 1
ATOM 688 C C . ASP A 1 88 ? -11.031 -3.743 -1.002 1.00 95.69 88 ASP A C 1
ATOM 690 O O . ASP A 1 88 ? -11.997 -3.565 -0.278 1.00 95.69 88 ASP A O 1
ATOM 694 N N . GLY A 1 89 ? -10.337 -4.888 -0.945 1.00 95.50 89 GLY A N 1
ATOM 695 C CA . GLY A 1 89 ? -10.683 -5.988 -0.036 1.00 95.50 89 GLY A CA 1
ATOM 696 C C . GLY A 1 89 ? -10.311 -5.754 1.434 1.00 95.50 89 GLY A C 1
ATOM 697 O O . GLY A 1 89 ? -10.806 -6.460 2.309 1.00 95.50 89 GLY A O 1
ATOM 698 N N . MET A 1 90 ? -9.422 -4.798 1.709 1.00 94.25 90 MET A N 1
ATOM 699 C CA . MET A 1 90 ? -9.012 -4.422 3.064 1.00 94.25 90 MET A CA 1
ATOM 700 C C . MET A 1 90 ? -9.922 -3.340 3.659 1.00 94.25 90 MET A C 1
ATOM 702 O O . MET A 1 90 ? -10.109 -3.300 4.876 1.00 94.25 90 MET A O 1
ATOM 706 N N . LEU A 1 91 ? -10.450 -2.447 2.822 1.00 93.19 91 LEU A N 1
ATOM 707 C CA . LEU A 1 91 ? -11.336 -1.370 3.240 1.00 93.19 91 LEU A CA 1
ATOM 708 C C . LEU A 1 91 ? -12.786 -1.864 3.352 1.00 93.19 91 LEU A C 1
ATOM 710 O O . LEU A 1 91 ? -13.268 -2.668 2.563 1.00 93.19 91 LEU A O 1
ATOM 714 N N . ASN A 1 92 ? -13.499 -1.343 4.342 1.00 81.38 92 ASN A N 1
ATOM 715 C CA . ASN A 1 92 ? -14.938 -1.486 4.487 1.00 81.38 92 ASN A CA 1
ATOM 716 C C . ASN A 1 92 ? -15.610 -0.409 3.617 1.00 81.38 92 ASN A C 1
ATOM 718 O O . ASN A 1 92 ? -15.900 0.687 4.107 1.00 81.38 92 ASN A O 1
ATOM 722 N N . GLY A 1 93 ? -15.799 -0.692 2.325 1.00 60.97 93 GLY A N 1
ATOM 723 C CA . GLY A 1 93 ? -16.430 0.225 1.366 1.00 60.97 93 GLY A CA 1
ATOM 724 C C . GLY A 1 93 ? -16.497 -0.323 -0.048 1.00 60.97 93 GLY A C 1
ATOM 725 O O . GLY A 1 93 ? -15.444 -0.771 -0.544 1.00 60.97 93 GLY A O 1
#

Secondary structure (DSSP, 8-state):
----SSSSTTTTTTHHHHHHHHHHHHHHHHHHHHHHHHHTTSB-S--HHHHHHHHHHHHHHHHHHHHT-SSHHHHHHHHHHHHHHHHHHHB--

InterPro domains:
  IPR036271 Tetracyclin repressor-like, C-terminal domain superfamily [SSF48498] (24-92)
  IPR049484 Transcriptional regulator Rv0078-like, C-terminal domain [PF21351] (2-90)

pLDDT: mean 82.68, std 19.92, range [38.75, 98.5]

Radius of gyration: 15.84 Å; chains: 1; bounding box: 42×17×41 Å

Sequence (93 aa):
MRQLILLDAPVVLGWAGFRDVAQRYSLGMTEQLITEAIRAGQLARQPVRPLAQVLIGALDEAAMFIATADDPKRARRETRQVLRRLIDGMLNG

Foldseek 3Di:
DDPPPVPPPQPPPHPVVVCVVVLVVQQVVQLVVQVVLVVVVFAPDDDSNVVSVVLVVLVVVLVVQLVPDPDNVVSVVVSVVVNVCVSVVRTPD

Organism: Mycobacterium tuberculosis (NCBI:txid1773)